Protein AF-A0A967VYI3-F1 (afdb_monomer_lite)

pLDDT: mean 89.47, std 9.61, range [55.97, 98.12]

Secondary structure (DSSP, 8-state):
-HHHHHHHHHT----EEEEGGGEETTEEPPTTS-EEEESS--HHHHHHHHHHHSSEEEEEESSS--THHHHHHHHHHHTT--EEEEETTSS-HHHHHHHHHHHHHHHT-S-EEEEE--

Sequence (118 aa):
LAALDAAIKLGIPHKGWTYKRRKTEAGVLPEQYNVKEIANPSYFERLEKNIIDSEGTVILTYGQLIRGSNATKDLANKHNKPCLLLELNECTLNHAISSIRKWMDNHEIDEIFFTGSK

Radius of gyration: 14.18 Å; chains: 1; bounding box: 32×32×36 Å

Structure (mmCIF, N/CA/C/O backbone):
data_AF-A0A967VYI3-F1
#
_entry.id   AF-A0A967VYI3-F1
#
loop_
_atom_site.group_PDB
_atom_site.id
_atom_site.type_symbol
_atom_site.label_atom_id
_atom_site.label_alt_id
_atom_site.label_comp_id
_atom_site.label_asym_id
_atom_site.label_entity_id
_atom_site.label_seq_id
_atom_site.pdbx_PDB_ins_code
_atom_site.Cartn_x
_atom_site.Cartn_y
_atom_site.Cartn_z
_atom_site.occupancy
_atom_site.B_iso_or_equiv
_atom_site.auth_seq_id
_atom_site.auth_comp_id
_atom_site.auth_asym_id
_atom_site.auth_atom_id
_atom_site.pdbx_PDB_model_num
ATOM 1 N N . LEU A 1 1 ? -0.621 9.494 0.954 1.00 86.12 1 LEU A N 1
ATOM 2 C CA . LEU A 1 1 ? -1.789 10.199 0.374 1.00 86.12 1 LEU A CA 1
ATOM 3 C C . LEU A 1 1 ? -1.779 10.125 -1.143 1.00 86.12 1 LEU A C 1
ATOM 5 O O . LEU A 1 1 ? -2.812 9.770 -1.681 1.00 86.12 1 LEU A O 1
ATOM 9 N N . ALA A 1 2 ? -0.618 10.283 -1.791 1.00 91.38 2 ALA A N 1
ATOM 10 C CA . ALA A 1 2 ? -0.460 10.184 -3.247 1.00 91.38 2 ALA A CA 1
ATOM 11 C C . ALA A 1 2 ? -1.240 9.042 -3.935 1.00 91.38 2 ALA A C 1
ATOM 13 O O . ALA A 1 2 ? -1.853 9.273 -4.969 1.00 91.38 2 ALA A O 1
ATOM 14 N N . ALA A 1 3 ? -1.278 7.832 -3.361 1.00 93.50 3 ALA A N 1
ATOM 15 C CA . ALA A 1 3 ? -2.065 6.726 -3.918 1.00 93.50 3 ALA A CA 1
ATOM 16 C C . ALA A 1 3 ? -3.582 6.996 -3.928 1.00 93.50 3 ALA A C 1
ATOM 18 O O . ALA A 1 3 ? -4.253 6.724 -4.918 1.00 93.50 3 ALA A O 1
ATOM 19 N N . LEU A 1 4 ? -4.116 7.579 -2.852 1.00 93.62 4 LEU A N 1
ATOM 20 C CA . LEU A 1 4 ? -5.520 7.981 -2.779 1.00 93.62 4 LEU A CA 1
ATOM 21 C C . LEU A 1 4 ? -5.816 9.152 -3.728 1.00 93.62 4 LEU A C 1
ATOM 23 O O . LEU A 1 4 ? -6.852 9.156 -4.384 1.00 93.62 4 LEU A O 1
ATOM 27 N N . ASP A 1 5 ? -4.894 10.112 -3.839 1.00 94.38 5 ASP A N 1
ATOM 28 C CA . ASP A 1 5 ? -5.015 11.241 -4.774 1.00 94.38 5 ASP A CA 1
ATOM 29 C C . ASP A 1 5 ? -5.064 10.757 -6.226 1.00 94.38 5 ASP A C 1
ATOM 31 O O . ASP A 1 5 ? -5.909 11.192 -7.010 1.00 94.38 5 ASP A O 1
ATOM 35 N N . ALA A 1 6 ? -4.183 9.816 -6.573 1.00 95.06 6 ALA A N 1
ATOM 36 C CA . ALA A 1 6 ? -4.158 9.183 -7.881 1.00 95.06 6 ALA A CA 1
ATOM 37 C C . ALA A 1 6 ? -5.450 8.402 -8.148 1.00 95.06 6 ALA A C 1
ATOM 39 O O . ALA A 1 6 ? -6.027 8.552 -9.223 1.00 95.06 6 ALA A O 1
ATOM 40 N N . ALA A 1 7 ? -5.937 7.627 -7.173 1.00 95.81 7 ALA A N 1
ATOM 41 C CA . ALA A 1 7 ? -7.173 6.868 -7.323 1.00 95.81 7 ALA A CA 1
ATOM 42 C C . ALA A 1 7 ? -8.380 7.781 -7.584 1.00 95.81 7 ALA A C 1
ATOM 44 O O . ALA A 1 7 ? -9.121 7.549 -8.534 1.00 95.81 7 ALA A O 1
ATOM 45 N N . ILE A 1 8 ? -8.525 8.873 -6.823 1.00 95.44 8 ILE A N 1
ATOM 46 C CA . ILE A 1 8 ? -9.578 9.873 -7.059 1.00 95.44 8 ILE A CA 1
ATOM 47 C C . ILE A 1 8 ? -9.441 10.483 -8.456 1.00 95.44 8 ILE A C 1
ATOM 49 O O . ILE A 1 8 ? -10.413 10.522 -9.207 1.00 95.44 8 ILE A O 1
ATOM 53 N N . LYS A 1 9 ? -8.234 10.928 -8.829 1.00 96.94 9 LYS A N 1
ATOM 54 C CA . LYS A 1 9 ? -7.982 11.564 -10.130 1.00 96.94 9 LYS A CA 1
ATOM 55 C C . LYS A 1 9 ? -8.301 10.643 -11.311 1.00 96.94 9 LYS A C 1
ATOM 57 O O . LYS A 1 9 ? -8.714 11.126 -12.360 1.00 96.94 9 LYS A O 1
ATOM 62 N N . LEU A 1 10 ? -8.082 9.341 -11.148 1.00 96.56 10 LEU A N 1
ATOM 63 C CA . LEU A 1 10 ? -8.297 8.329 -12.181 1.00 96.56 10 LEU A CA 1
ATOM 64 C C . LEU A 1 10 ? -9.685 7.673 -12.113 1.00 96.56 10 LEU A C 1
ATOM 66 O O . LEU A 1 10 ? -9.980 6.818 -12.942 1.00 96.56 10 LEU A O 1
ATOM 70 N N . GLY A 1 11 ? -10.533 8.041 -11.146 1.00 96.19 11 GLY A N 1
ATOM 71 C CA . GLY A 1 11 ? -11.838 7.403 -10.944 1.00 96.19 11 GLY A CA 1
ATOM 72 C C . GLY A 1 11 ? -11.751 5.944 -10.478 1.00 96.19 11 GLY A C 1
ATOM 73 O O . GLY A 1 11 ? -12.701 5.187 -10.656 1.00 96.19 11 GLY A O 1
ATOM 74 N N . ILE A 1 12 ? -10.621 5.540 -9.894 1.00 95.88 12 ILE A N 1
ATOM 75 C CA . ILE A 1 12 ? -10.405 4.187 -9.378 1.00 95.88 12 ILE A CA 1
ATOM 76 C C . ILE A 1 12 ? -11.055 4.084 -7.987 1.00 95.88 12 ILE A C 1
ATOM 78 O O . ILE A 1 12 ? -10.804 4.944 -7.127 1.00 95.88 12 ILE A O 1
ATOM 82 N N . PRO A 1 13 ? -11.874 3.045 -7.726 1.00 95.88 13 PRO A N 1
ATOM 83 C CA . PRO A 1 13 ? -12.383 2.776 -6.389 1.00 95.88 13 PRO A CA 1
ATOM 84 C C . PRO A 1 13 ? -11.237 2.673 -5.383 1.00 95.88 13 PRO A C 1
ATOM 86 O O . PRO A 1 13 ? -10.248 1.985 -5.612 1.00 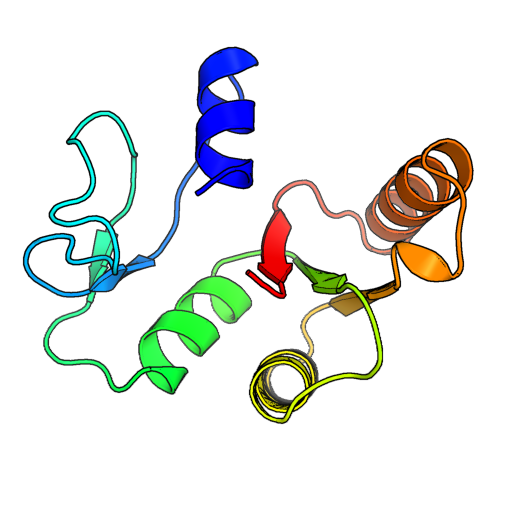95.88 13 PRO A O 1
ATOM 89 N N . HIS A 1 14 ? -11.364 3.359 -4.253 1.00 96.25 14 HIS A N 1
ATOM 90 C CA . HIS A 1 14 ? -10.348 3.342 -3.209 1.00 96.25 14 HIS A CA 1
ATOM 91 C C . HIS A 1 14 ? -10.993 3.112 -1.851 1.00 96.25 14 HIS A C 1
ATOM 93 O O . HIS A 1 14 ? -12.121 3.540 -1.603 1.00 96.25 14 HIS A O 1
ATOM 99 N N . LYS A 1 15 ? -10.253 2.442 -0.969 1.00 94.44 15 LYS A N 1
ATOM 100 C CA . LYS A 1 15 ? -10.601 2.258 0.437 1.00 94.44 15 LYS A CA 1
ATOM 101 C C . LYS A 1 15 ? -9.342 2.207 1.297 1.00 94.44 15 LYS A C 1
ATOM 103 O O . LYS A 1 15 ? -8.226 2.266 0.786 1.00 94.44 15 LYS A O 1
ATOM 108 N N . GLY A 1 16 ? -9.517 2.123 2.609 1.00 93.38 16 GLY A N 1
ATOM 109 C CA . GLY A 1 16 ? -8.413 1.894 3.536 1.00 93.38 16 GLY A CA 1
ATOM 110 C C . GLY A 1 16 ? -8.770 2.239 4.971 1.00 93.38 16 GLY A C 1
ATOM 111 O O . GLY A 1 16 ? -9.909 2.595 5.275 1.00 93.38 16 GLY A O 1
ATOM 112 N N . TRP A 1 17 ? -7.772 2.167 5.846 1.00 92.81 17 TRP A N 1
ATOM 113 C CA . TRP A 1 17 ? -7.903 2.450 7.272 1.00 92.81 17 TRP A CA 1
ATOM 114 C C . TRP A 1 17 ? -7.070 3.658 7.694 1.00 92.81 17 TRP A C 1
ATOM 116 O O . TRP A 1 17 ? -5.877 3.763 7.381 1.00 92.81 17 TRP A O 1
ATOM 126 N N . THR A 1 18 ? -7.692 4.551 8.461 1.00 90.75 18 THR A N 1
ATOM 127 C CA . THR A 1 18 ? -7.082 5.757 9.031 1.00 90.75 18 THR A CA 1
ATOM 128 C C . THR A 1 18 ? -7.249 5.806 10.551 1.00 90.75 18 THR A C 1
ATOM 130 O O . THR A 1 18 ? -8.025 5.049 11.133 1.00 90.75 18 THR A O 1
ATOM 133 N N . TYR A 1 19 ? -6.503 6.689 11.212 1.00 87.81 19 TYR A N 1
ATOM 134 C CA . TYR A 1 19 ? -6.652 6.920 12.649 1.00 87.81 19 TYR A CA 1
ATOM 135 C C . TYR A 1 19 ? -7.987 7.592 12.968 1.00 87.81 19 TYR A C 1
ATOM 137 O O . TYR A 1 19 ? -8.570 8.275 12.126 1.00 87.81 19 TYR A O 1
ATOM 145 N N . LYS A 1 20 ? -8.422 7.467 14.225 1.00 87.25 20 LYS A N 1
ATOM 146 C CA . LYS A 1 20 ? -9.578 8.194 14.761 1.00 87.25 20 LYS A CA 1
ATOM 147 C C . LYS A 1 20 ? -9.518 9.691 14.417 1.00 87.25 20 LYS A C 1
ATOM 149 O O . LYS A 1 20 ? -8.448 10.301 14.503 1.00 87.25 20 LYS A O 1
ATOM 154 N N . ARG A 1 21 ? -10.668 10.287 14.078 1.00 86.12 21 ARG A N 1
ATOM 155 C CA . ARG A 1 21 ? -10.796 11.676 13.583 1.00 86.12 21 ARG A CA 1
ATOM 156 C C . ARG A 1 21 ? -10.028 11.937 12.284 1.00 86.12 21 ARG A C 1
ATOM 158 O O . ARG A 1 21 ? -9.607 13.064 12.029 1.00 86.12 21 ARG A O 1
ATOM 165 N N . ARG A 1 22 ? -9.772 10.881 11.509 1.00 89.44 22 ARG A N 1
ATOM 166 C CA . ARG A 1 22 ? -9.062 10.909 10.224 1.00 89.44 22 ARG A CA 1
ATOM 167 C C . ARG A 1 22 ? -7.707 11.641 10.282 1.00 89.44 22 ARG A C 1
ATOM 169 O O . ARG A 1 22 ? -7.319 12.326 9.338 1.00 89.44 22 ARG A O 1
ATOM 176 N N . LYS A 1 23 ? -6.984 11.535 11.405 1.00 83.81 23 LYS A N 1
ATOM 177 C CA . LYS A 1 23 ? -5.747 12.298 11.651 1.00 83.81 23 LYS A CA 1
ATOM 178 C C . LYS A 1 23 ? -4.592 11.829 10.757 1.00 83.81 23 LYS A C 1
ATOM 180 O O . LYS A 1 23 ? -4.311 10.638 10.660 1.00 83.81 23 LYS A O 1
ATOM 185 N N . THR A 1 24 ? -3.865 12.784 10.187 1.00 81.62 24 THR A N 1
ATOM 186 C CA . THR A 1 24 ? -2.615 12.596 9.436 1.00 81.62 24 THR A CA 1
ATOM 187 C C . THR A 1 24 ? -1.566 13.614 9.896 1.00 81.62 24 THR A C 1
ATOM 189 O O . THR A 1 24 ? -1.867 14.517 10.677 1.00 81.62 24 THR A O 1
ATOM 192 N N . GLU A 1 25 ? -0.331 13.495 9.406 1.00 77.44 25 GLU A N 1
ATOM 193 C CA . GLU A 1 25 ? 0.722 14.492 9.665 1.00 77.44 25 GLU A CA 1
ATOM 194 C C . GLU A 1 25 ? 0.437 15.852 9.021 1.00 77.44 25 GLU A C 1
ATOM 196 O O . GLU A 1 25 ? 0.889 16.870 9.530 1.00 77.44 25 GLU A O 1
ATOM 201 N N . ALA A 1 26 ? -0.366 15.876 7.956 1.00 79.94 26 ALA A N 1
ATOM 2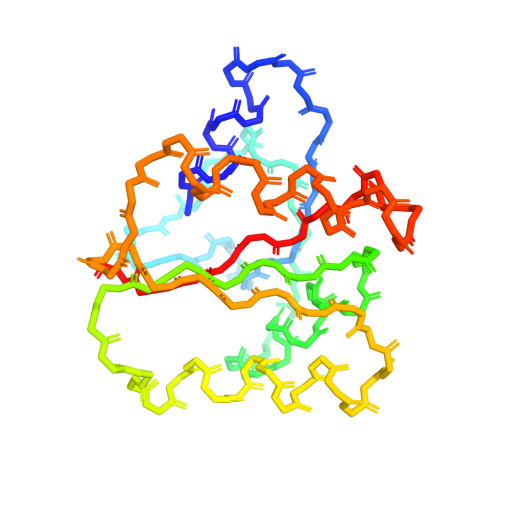02 C CA . ALA A 1 26 ? -0.795 17.096 7.279 1.00 79.94 26 ALA A CA 1
ATOM 203 C C . ALA A 1 26 ? -2.108 17.675 7.847 1.00 79.94 26 ALA A C 1
ATOM 205 O O . ALA A 1 26 ? -2.651 18.624 7.290 1.00 79.94 26 ALA A O 1
ATOM 206 N N . GLY A 1 27 ? -2.645 17.107 8.934 1.00 85.62 27 GLY A N 1
ATOM 207 C CA . GLY A 1 27 ? -3.933 17.500 9.514 1.00 85.62 27 GLY A CA 1
ATOM 208 C C . GLY A 1 27 ? -5.028 16.451 9.312 1.00 85.62 27 GLY A C 1
ATOM 209 O O . GLY A 1 27 ? -4.753 15.250 9.280 1.00 85.62 27 GLY A O 1
ATOM 210 N N . VAL A 1 28 ? -6.285 16.887 9.234 1.00 90.81 28 VAL A N 1
ATOM 211 C CA . VAL A 1 28 ? -7.445 15.994 9.064 1.00 90.81 28 VAL A CA 1
ATOM 212 C C . VAL A 1 28 ? -7.575 15.599 7.597 1.00 90.81 28 VAL A C 1
ATOM 214 O O . VAL A 1 28 ? -7.572 16.459 6.722 1.00 90.81 28 VAL A O 1
ATOM 217 N N . LEU A 1 29 ? -7.697 14.301 7.328 1.00 90.06 29 LEU A N 1
ATOM 218 C CA . LEU A 1 29 ? -7.905 13.784 5.983 1.00 90.06 29 LEU A CA 1
ATOM 219 C C . LEU A 1 29 ? -9.310 14.182 5.476 1.00 90.06 29 LEU A C 1
ATOM 221 O O . LEU A 1 29 ? -10.292 13.800 6.115 1.00 90.06 29 LEU A O 1
ATOM 225 N N . PRO A 1 30 ? -9.429 14.886 4.335 1.00 92.06 30 PRO A N 1
ATOM 226 C CA . PRO A 1 30 ? -10.707 15.292 3.744 1.00 92.06 30 PRO A CA 1
ATOM 227 C C . PRO A 1 30 ? -11.735 14.161 3.581 1.00 92.06 30 PRO A C 1
ATOM 229 O O . PRO A 1 30 ? -11.365 13.011 3.358 1.00 92.06 30 PRO A O 1
ATOM 232 N N . GLU A 1 31 ? -13.029 14.480 3.626 1.00 91.31 31 GLU A N 1
ATOM 233 C CA . GLU A 1 31 ? -14.121 13.489 3.517 1.00 91.31 31 GLU A CA 1
ATOM 234 C C . GLU A 1 31 ? -14.178 12.768 2.161 1.00 91.31 31 GLU A C 1
ATOM 236 O O . GLU A 1 31 ? -14.674 11.651 2.083 1.00 91.31 31 GLU A O 1
ATOM 241 N N . GLN A 1 32 ? -13.595 13.348 1.105 1.00 91.88 32 GLN A N 1
ATOM 242 C CA . GLN A 1 32 ? -13.552 12.735 -0.231 1.00 91.88 32 GLN A CA 1
ATOM 243 C C . GLN A 1 32 ? -12.816 11.384 -0.282 1.00 91.88 32 GLN A C 1
ATOM 245 O O . GLN A 1 32 ? -12.963 10.642 -1.248 1.00 91.88 32 GLN A O 1
ATOM 250 N N . TYR A 1 33 ? -11.991 11.079 0.725 1.00 93.12 33 TYR A N 1
ATOM 251 C CA . TYR A 1 33 ? -11.280 9.809 0.806 1.00 93.12 33 TYR A CA 1
ATOM 252 C C . TYR A 1 33 ? -12.143 8.750 1.503 1.00 93.12 33 TYR A C 1
ATOM 254 O O . TYR A 1 33 ? -12.441 8.869 2.695 1.00 93.12 33 TYR A O 1
ATOM 262 N N . ASN A 1 34 ? -12.467 7.669 0.797 1.00 93.06 34 ASN A N 1
ATOM 263 C CA . ASN A 1 34 ? -13.309 6.566 1.275 1.00 93.06 34 ASN A CA 1
ATOM 264 C C . ASN A 1 34 ? -12.586 5.636 2.272 1.00 93.06 34 ASN A C 1
ATOM 266 O O . ASN A 1 34 ? -12.426 4.442 2.039 1.00 93.06 34 ASN A O 1
ATOM 270 N N . VAL A 1 35 ? -12.119 6.164 3.402 1.00 93.00 35 VAL A N 1
ATOM 271 C CA . VAL A 1 35 ? -11.395 5.396 4.429 1.00 93.00 35 VAL A CA 1
ATOM 272 C C . VAL A 1 35 ? -12.213 5.220 5.706 1.00 93.00 35 VAL A C 1
ATOM 274 O O . VAL A 1 35 ? -13.001 6.086 6.081 1.00 93.00 35 VAL A O 1
ATOM 277 N N . LYS A 1 36 ? -11.994 4.101 6.400 1.00 92.62 36 LYS A N 1
ATOM 278 C CA . LYS A 1 36 ? -12.613 3.773 7.687 1.00 92.62 36 LYS A CA 1
ATOM 279 C C . LYS A 1 36 ? -11.690 4.145 8.841 1.00 92.62 36 LYS A C 1
ATOM 281 O O . LYS A 1 36 ? -10.471 3.995 8.752 1.00 92.62 36 LYS A O 1
ATOM 286 N N . GLU A 1 37 ? -12.266 4.612 9.942 1.00 91.56 37 GLU A N 1
ATOM 287 C CA . GLU A 1 37 ? -11.508 4.872 11.164 1.00 91.56 37 GLU A CA 1
ATOM 288 C C . GLU A 1 37 ? -11.294 3.585 11.957 1.00 91.56 37 GLU A C 1
ATOM 290 O O . GLU A 1 37 ? -12.214 2.792 12.152 1.00 91.56 37 GLU A O 1
ATOM 295 N N . ILE A 1 38 ? -10.086 3.420 12.482 1.00 87.56 38 ILE A N 1
ATOM 296 C CA . ILE A 1 38 ? -9.802 2.477 13.559 1.00 87.56 38 ILE A CA 1
ATOM 297 C C . ILE A 1 38 ? -9.636 3.259 14.872 1.00 87.56 38 ILE A C 1
ATOM 299 O O . ILE A 1 38 ? -8.951 4.287 14.935 1.00 87.56 38 ILE A O 1
ATOM 303 N N . ALA A 1 39 ? -10.326 2.808 15.922 1.00 79.81 39 ALA A N 1
ATOM 304 C CA . ALA A 1 39 ? -10.344 3.473 17.221 1.00 79.81 39 ALA A CA 1
ATOM 305 C C . ALA A 1 39 ? -9.073 3.142 18.021 1.00 79.81 39 ALA A C 1
ATOM 307 O O . ALA A 1 39 ? -8.818 1.982 18.314 1.00 79.81 39 ALA A O 1
ATOM 308 N N . ASN A 1 40 ? -8.304 4.170 18.398 1.00 67.12 40 ASN A N 1
ATOM 309 C CA . ASN A 1 40 ? -7.103 4.068 19.244 1.00 67.12 40 ASN A CA 1
ATOM 310 C C . ASN A 1 40 ? -6.014 3.051 18.809 1.00 67.12 40 ASN A C 1
ATOM 312 O O . ASN A 1 40 ? -5.433 2.416 19.686 1.00 67.12 40 ASN A O 1
ATOM 316 N N . PRO A 1 41 ? -5.681 2.888 17.517 1.00 66.31 41 PRO A N 1
ATOM 317 C CA . PRO A 1 41 ? -4.629 1.960 17.132 1.00 66.31 41 PRO A CA 1
ATOM 318 C C . PRO A 1 41 ? -3.240 2.550 17.409 1.00 66.31 41 PRO A C 1
ATOM 320 O O . PRO A 1 41 ? -2.974 3.740 17.202 1.00 66.31 41 PRO A O 1
ATOM 323 N N . SER A 1 42 ? -2.313 1.683 17.780 1.00 77.31 42 SER A N 1
ATOM 324 C CA . SER A 1 42 ? -0.896 1.863 17.499 1.00 77.31 42 SER A CA 1
ATOM 325 C C . SER A 1 42 ? -0.662 2.071 15.994 1.00 77.31 42 SER A C 1
ATOM 327 O O . SER A 1 42 ? -1.480 1.712 15.142 1.00 77.31 42 SER A O 1
ATOM 329 N N . TYR A 1 43 ? 0.497 2.628 15.637 1.00 71.81 43 TYR A N 1
ATOM 330 C CA . TYR A 1 43 ? 0.887 2.760 14.230 1.00 71.81 43 TYR A CA 1
ATOM 331 C C . TYR A 1 43 ? 0.808 1.424 13.471 1.00 71.81 43 TYR A C 1
ATOM 333 O O . TYR A 1 43 ? 0.334 1.377 12.331 1.00 71.81 43 TYR A O 1
ATOM 341 N N . PHE A 1 44 ? 1.227 0.339 14.129 1.00 81.25 44 PHE A N 1
ATOM 342 C CA . PHE A 1 44 ? 1.257 -0.997 13.548 1.00 81.25 44 PHE A CA 1
ATOM 343 C C . PHE A 1 44 ? -0.135 -1.558 13.279 1.00 81.25 44 PHE A C 1
ATOM 345 O O . PHE A 1 44 ? -0.320 -2.150 12.229 1.00 81.25 44 PHE A O 1
ATOM 352 N N . GLU A 1 45 ? -1.129 -1.316 14.133 1.00 86.25 45 GLU A N 1
ATOM 353 C CA . GLU A 1 45 ? -2.486 -1.840 13.914 1.00 86.25 45 GLU A CA 1
ATO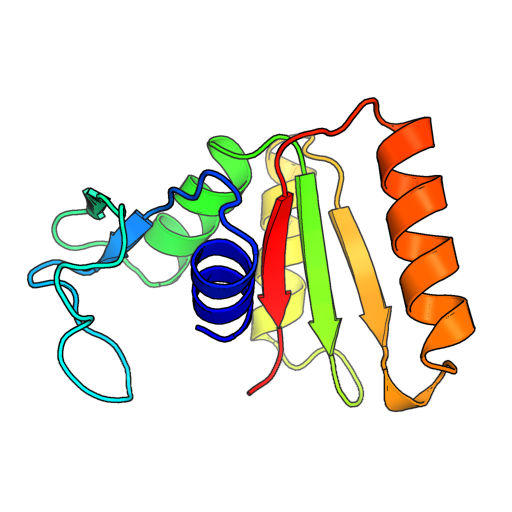M 354 C C . GLU A 1 45 ? -3.161 -1.219 12.685 1.00 86.25 45 GLU A C 1
ATOM 356 O O . GLU A 1 45 ? -3.788 -1.925 11.897 1.00 86.25 45 GLU A O 1
ATOM 361 N N . ARG A 1 46 ? -2.998 0.095 12.459 1.00 89.31 46 ARG A N 1
ATOM 362 C CA . ARG A 1 46 ? -3.504 0.738 11.232 1.00 89.31 46 ARG A CA 1
ATOM 363 C C . ARG A 1 46 ? -2.814 0.160 9.995 1.00 89.31 46 ARG A C 1
ATOM 365 O O . ARG A 1 46 ? -3.459 -0.068 8.973 1.00 89.31 46 ARG A O 1
ATOM 372 N N . LEU A 1 47 ? -1.496 -0.021 10.065 1.00 89.25 47 LEU A N 1
ATOM 373 C CA . LEU A 1 47 ? -0.706 -0.569 8.966 1.00 89.25 47 LEU A CA 1
ATOM 374 C C . LEU A 1 47 ? -1.102 -2.024 8.670 1.00 89.25 47 LEU A C 1
ATOM 376 O O . LEU A 1 47 ? -1.425 -2.342 7.532 1.00 89.25 47 LEU A O 1
ATOM 380 N N . GLU A 1 48 ? -1.160 -2.867 9.699 1.00 92.19 48 GLU A N 1
ATOM 381 C CA . GLU A 1 48 ? -1.547 -4.278 9.629 1.00 92.19 48 GLU A CA 1
ATOM 382 C C . GLU A 1 48 ? -2.961 -4.438 9.058 1.00 92.19 48 GLU A C 1
ATOM 384 O O . GLU A 1 48 ? -3.166 -5.267 8.180 1.00 92.19 48 GLU A O 1
ATOM 389 N N . LYS A 1 49 ? -3.921 -3.588 9.448 1.00 93.44 49 LYS A N 1
ATOM 390 C CA . LYS A 1 49 ? -5.270 -3.600 8.859 1.00 93.44 49 LYS A CA 1
ATOM 391 C C . LYS A 1 49 ? -5.290 -3.289 7.368 1.00 93.44 49 LYS A C 1
ATOM 393 O O . LYS A 1 49 ? -6.001 -3.961 6.634 1.00 93.44 49 LYS A O 1
ATOM 398 N N . ASN A 1 50 ? -4.517 -2.304 6.910 1.00 94.00 50 ASN A N 1
ATOM 399 C CA . ASN A 1 50 ? -4.426 -2.017 5.475 1.00 94.00 50 ASN A CA 1
ATOM 400 C C . ASN A 1 50 ? -3.774 -3.176 4.698 1.00 94.00 50 ASN A C 1
ATOM 402 O O . ASN A 1 50 ? -4.184 -3.462 3.578 1.00 94.00 50 ASN A O 1
ATOM 406 N N . ILE A 1 51 ? -2.798 -3.865 5.297 1.00 94.81 51 ILE A N 1
ATOM 407 C CA . ILE A 1 51 ? -2.154 -5.046 4.700 1.00 94.81 51 ILE A CA 1
ATOM 408 C C . ILE A 1 51 ? -3.131 -6.230 4.624 1.00 94.81 51 ILE A C 1
ATOM 410 O O . ILE A 1 51 ? -3.208 -6.902 3.603 1.00 94.81 51 ILE A O 1
ATOM 414 N N . ILE A 1 52 ? -3.890 -6.494 5.690 1.00 94.94 52 ILE A N 1
ATOM 415 C CA . ILE A 1 52 ? -4.834 -7.620 5.743 1.00 94.94 52 ILE A CA 1
ATOM 416 C C . ILE A 1 52 ? -6.007 -7.417 4.776 1.00 94.94 52 ILE A C 1
ATOM 418 O O . ILE A 1 52 ? -6.404 -8.366 4.096 1.00 94.94 52 ILE A O 1
ATOM 422 N N . ASP A 1 53 ? -6.550 -6.199 4.716 1.00 95.00 53 ASP A N 1
ATOM 423 C CA . ASP A 1 53 ? -7.758 -5.894 3.940 1.00 95.00 53 ASP A CA 1
ATOM 424 C C . ASP A 1 53 ? -7.497 -5.675 2.440 1.00 95.00 53 ASP A C 1
ATOM 426 O O . ASP A 1 53 ? -8.464 -5.593 1.684 1.00 95.00 53 ASP A O 1
ATOM 430 N N . SER A 1 54 ? -6.228 -5.593 2.021 1.00 95.25 54 SER A N 1
ATOM 431 C CA . SER A 1 54 ? -5.817 -5.529 0.611 1.00 95.25 54 SER A CA 1
ATOM 432 C C . SER A 1 54 ? -5.361 -6.893 0.090 1.00 95.25 54 SER A C 1
ATOM 434 O O . SER A 1 54 ? -5.068 -7.811 0.862 1.00 95.25 54 SER A O 1
ATOM 436 N N . GLU A 1 55 ? -5.297 -7.051 -1.229 1.00 96.88 55 GLU A N 1
ATOM 437 C CA . GLU A 1 55 ? -4.813 -8.284 -1.865 1.00 96.88 55 GLU A CA 1
ATOM 438 C C . GLU A 1 55 ? -3.287 -8.326 -1.926 1.00 96.88 55 GLU A C 1
ATOM 440 O O . GLU A 1 55 ? -2.694 -9.392 -1.776 1.00 96.88 55 GLU A O 1
ATOM 445 N N . GLY A 1 56 ? -2.636 -7.165 -2.019 1.00 96.56 56 GLY A N 1
ATOM 446 C CA . GLY A 1 56 ? -1.195 -7.068 -1.849 1.00 96.56 56 GLY A CA 1
ATOM 447 C C . GLY A 1 56 ? -0.709 -5.678 -1.469 1.00 96.56 56 GLY A C 1
ATOM 448 O O . GLY A 1 56 ? -1.422 -4.678 -1.542 1.00 96.56 56 GLY A O 1
ATOM 449 N N . THR A 1 57 ? 0.551 -5.622 -1.043 1.00 96.56 57 THR A N 1
ATOM 450 C CA . THR A 1 57 ? 1.194 -4.390 -0.582 1.00 96.56 57 THR A CA 1
ATOM 451 C C . THR A 1 57 ? 2.368 -4.010 -1.476 1.00 96.56 57 THR A C 1
ATOM 453 O O . THR A 1 57 ? 3.283 -4.804 -1.682 1.00 96.56 57 THR A O 1
ATOM 456 N N . VAL A 1 58 ? 2.383 -2.767 -1.957 1.00 95.94 58 VAL A N 1
ATOM 457 C CA . VAL A 1 58 ? 3.537 -2.176 -2.644 1.00 95.94 58 VAL A CA 1
ATOM 458 C C . VAL A 1 58 ? 4.193 -1.151 -1.723 1.00 95.94 58 VAL A C 1
ATOM 460 O O . VAL A 1 58 ? 3.553 -0.205 -1.258 1.00 95.94 58 VAL A O 1
ATOM 463 N N . ILE A 1 59 ? 5.485 -1.340 -1.473 1.00 93.44 59 ILE A N 1
ATOM 464 C CA . ILE A 1 59 ? 6.329 -0.454 -0.676 1.00 93.44 59 ILE A CA 1
ATOM 465 C C . ILE A 1 59 ? 7.250 0.306 -1.630 1.00 93.44 59 ILE A C 1
ATOM 467 O O . ILE A 1 59 ? 8.069 -0.307 -2.312 1.00 93.44 59 ILE A O 1
ATOM 471 N N . LEU A 1 60 ? 7.120 1.631 -1.669 1.00 92.06 60 LEU A N 1
ATOM 472 C CA . LEU A 1 60 ? 7.956 2.518 -2.481 1.00 92.06 60 LEU A CA 1
ATOM 473 C C . LEU A 1 60 ? 8.940 3.275 -1.584 1.00 92.06 60 LEU A C 1
ATOM 475 O O . LEU A 1 60 ? 8.525 3.963 -0.650 1.00 92.06 60 LEU A O 1
ATOM 479 N N . THR A 1 61 ? 10.238 3.169 -1.848 1.00 89.69 61 THR A N 1
ATOM 480 C CA . THR A 1 61 ? 11.274 3.828 -1.036 1.00 89.69 61 THR A CA 1
ATOM 481 C C . THR A 1 61 ? 12.235 4.663 -1.877 1.00 89.69 61 THR A C 1
ATOM 483 O O . THR A 1 61 ? 12.334 4.483 -3.088 1.00 89.69 61 THR A O 1
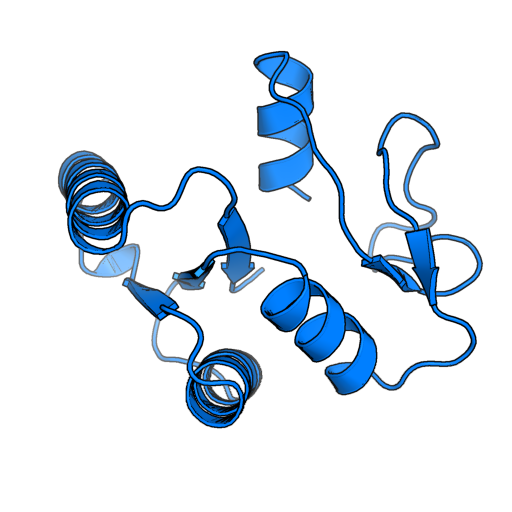ATOM 486 N N . TYR A 1 62 ? 12.894 5.612 -1.20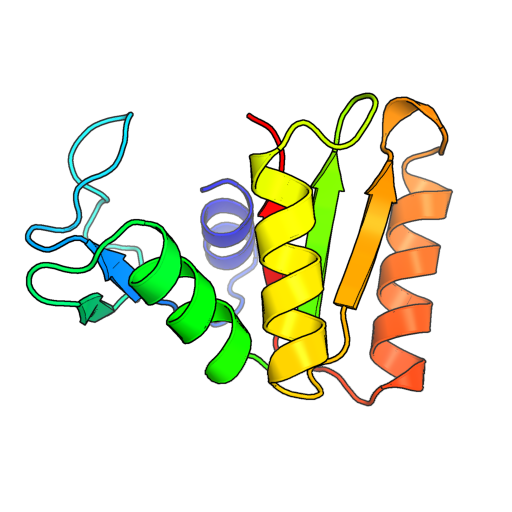5 1.00 87.12 62 TYR A N 1
ATOM 487 C CA . TYR A 1 62 ? 14.071 6.332 -1.685 1.00 87.12 62 TYR A CA 1
ATOM 488 C C . TYR A 1 62 ? 15.203 6.090 -0.668 1.00 87.12 62 TYR A C 1
ATOM 490 O O . TYR A 1 62 ? 15.151 6.601 0.451 1.00 87.12 62 TYR A O 1
ATOM 498 N N . GLY A 1 63 ? 16.210 5.304 -1.037 1.00 78.50 63 GLY A N 1
ATOM 499 C CA . GLY A 1 63 ? 17.291 4.817 -0.178 1.00 78.50 63 GLY A CA 1
ATOM 500 C C . GLY A 1 63 ? 16.941 3.570 0.652 1.0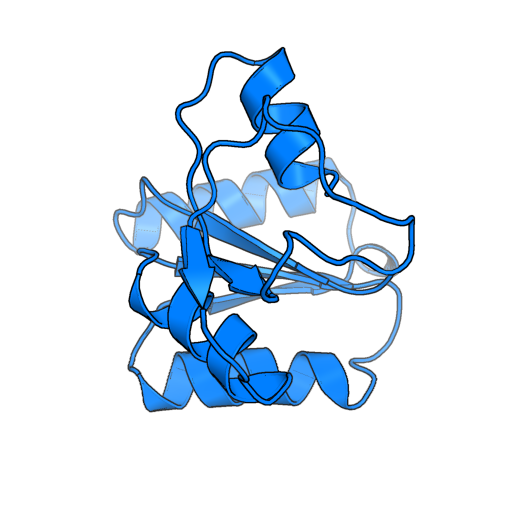0 78.50 63 GLY A C 1
ATOM 501 O O . GLY A 1 63 ? 15.835 3.041 0.611 1.00 78.50 63 GLY A O 1
ATOM 502 N N . GLN A 1 64 ? 17.908 3.082 1.441 1.00 65.06 64 GLN A N 1
ATOM 503 C CA . GLN A 1 64 ? 17.720 1.883 2.272 1.00 65.06 64 GLN A CA 1
ATOM 504 C C . GLN A 1 64 ? 16.460 1.955 3.146 1.00 65.06 64 GLN A C 1
ATOM 506 O O . GLN A 1 64 ? 16.116 3.005 3.688 1.00 65.06 64 GLN A O 1
ATOM 511 N N . LEU A 1 65 ? 15.829 0.791 3.345 1.00 61.53 65 LEU A N 1
ATOM 512 C CA . LEU A 1 65 ? 14.709 0.585 4.264 1.00 61.53 65 LEU A CA 1
ATOM 513 C C . LEU A 1 65 ? 15.049 1.127 5.661 1.00 61.53 65 LEU A C 1
ATOM 515 O O . LEU A 1 65 ? 15.675 0.453 6.480 1.00 61.53 65 LEU A O 1
ATOM 519 N N . ILE A 1 66 ? 14.600 2.340 5.968 1.00 58.09 66 ILE A N 1
ATOM 520 C CA . ILE A 1 66 ? 14.610 2.845 7.340 1.00 58.09 66 ILE A CA 1
ATOM 521 C C . ILE A 1 66 ? 13.553 2.040 8.114 1.00 58.09 66 ILE A C 1
ATOM 523 O O . ILE A 1 66 ? 12.517 1.687 7.552 1.00 58.09 66 ILE A O 1
ATOM 527 N N . ARG A 1 67 ? 13.818 1.731 9.394 1.00 55.97 67 ARG A N 1
ATOM 528 C CA . ARG A 1 67 ? 13.070 0.822 10.303 1.00 55.97 67 ARG A CA 1
ATOM 529 C C . ARG A 1 67 ? 11.554 0.633 10.063 1.00 55.97 67 ARG A C 1
ATOM 531 O O . ARG A 1 67 ? 11.063 -0.466 10.298 1.00 55.97 67 ARG A O 1
ATOM 538 N N . GLY A 1 68 ? 10.809 1.652 9.623 1.00 57.06 68 GLY A N 1
ATOM 539 C CA . GLY A 1 68 ? 9.372 1.563 9.320 1.00 57.06 68 GLY A CA 1
ATOM 540 C C . GLY A 1 68 ? 8.998 0.674 8.121 1.00 57.06 68 GLY A C 1
ATOM 541 O O . GLY A 1 68 ? 7.949 0.030 8.149 1.00 57.06 68 GLY A O 1
ATOM 542 N N . SER A 1 69 ? 9.849 0.569 7.097 1.00 63.81 69 SER A N 1
ATOM 543 C CA . SER A 1 69 ? 9.552 -0.236 5.900 1.00 63.81 69 SER A CA 1
ATOM 544 C C . SER A 1 69 ? 9.777 -1.741 6.121 1.00 63.81 69 SER A C 1
ATOM 546 O O . SER A 1 69 ? 9.053 -2.553 5.546 1.00 63.81 69 SER A O 1
ATOM 548 N N . ASN A 1 70 ? 10.684 -2.123 7.033 1.00 75.94 70 ASN A N 1
ATOM 549 C CA . ASN A 1 70 ? 10.842 -3.521 7.463 1.00 75.94 70 ASN A CA 1
ATOM 550 C C . ASN A 1 70 ? 9.573 -4.041 8.136 1.00 75.94 70 ASN A C 1
ATOM 552 O O . ASN A 1 70 ? 9.089 -5.103 7.775 1.00 75.94 70 ASN A O 1
ATOM 556 N N . ALA A 1 71 ? 8.962 -3.245 9.017 1.00 82.31 71 ALA A N 1
ATOM 557 C CA . ALA A 1 71 ? 7.742 -3.662 9.696 1.00 82.31 71 ALA A CA 1
ATOM 558 C C . ALA A 1 71 ? 6.576 -3.927 8.733 1.00 82.31 71 ALA A C 1
ATOM 560 O O . ALA A 1 71 ? 5.785 -4.831 8.971 1.00 82.31 71 ALA A O 1
ATOM 561 N N . THR A 1 72 ? 6.472 -3.173 7.633 1.00 88.12 72 THR A N 1
ATOM 562 C CA . THR A 1 72 ? 5.450 -3.442 6.606 1.00 88.12 72 THR A CA 1
ATOM 563 C C . THR A 1 72 ? 5.693 -4.800 5.952 1.00 88.12 72 THR A C 1
ATOM 565 O O . THR A 1 72 ? 4.772 -5.607 5.855 1.00 88.12 72 THR A O 1
ATOM 568 N N . LYS A 1 73 ? 6.936 -5.068 5.537 1.00 88.81 73 LYS A N 1
ATOM 569 C CA . LYS A 1 73 ? 7.314 -6.341 4.916 1.00 88.81 73 LYS A CA 1
ATOM 570 C C . LYS A 1 73 ? 7.122 -7.515 5.881 1.00 88.81 73 LYS A C 1
ATOM 572 O O . LYS A 1 73 ? 6.575 -8.541 5.490 1.00 88.81 73 LYS A O 1
ATOM 577 N N . ASP A 1 74 ? 7.511 -7.347 7.141 1.00 90.44 74 ASP A N 1
ATOM 578 C CA . ASP A 1 74 ? 7.364 -8.358 8.188 1.00 90.44 74 ASP A CA 1
ATOM 579 C C . ASP A 1 74 ? 5.887 -8.657 8.476 1.00 90.44 74 ASP A C 1
ATOM 581 O O . ASP A 1 74 ? 5.508 -9.820 8.596 1.00 90.44 74 ASP A O 1
ATOM 585 N N . LEU A 1 75 ? 5.032 -7.628 8.526 1.00 92.62 75 LEU A N 1
ATOM 586 C CA . LEU A 1 75 ? 3.585 -7.795 8.677 1.00 92.62 75 LEU A CA 1
ATOM 587 C C . LEU A 1 75 ? 2.954 -8.482 7.459 1.00 92.62 75 LEU A C 1
ATOM 589 O O . LEU A 1 75 ? 2.130 -9.375 7.638 1.00 92.62 75 LEU A O 1
ATOM 593 N N . ALA A 1 76 ? 3.345 -8.113 6.237 1.00 94.19 76 ALA A N 1
ATOM 594 C CA . ALA A 1 76 ? 2.850 -8.775 5.032 1.00 94.19 76 ALA A CA 1
ATOM 595 C C . ALA A 1 76 ? 3.226 -10.264 5.019 1.00 94.19 76 ALA A C 1
ATOM 597 O O . ALA A 1 76 ? 2.355 -11.114 4.844 1.00 94.19 76 ALA A O 1
ATOM 598 N N . ASN A 1 77 ? 4.485 -10.587 5.331 1.00 93.44 77 ASN A N 1
ATOM 599 C CA . ASN A 1 77 ? 4.950 -11.968 5.460 1.00 93.44 77 ASN A CA 1
ATOM 600 C C . ASN A 1 77 ? 4.197 -12.730 6.560 1.00 93.44 77 ASN A C 1
ATOM 602 O O . ASN A 1 77 ? 3.747 -13.849 6.331 1.00 93.44 77 ASN A O 1
ATOM 606 N N . LYS A 1 78 ? 4.012 -12.116 7.737 1.00 95.06 78 LYS A N 1
ATOM 607 C CA . LYS A 1 78 ? 3.266 -12.700 8.867 1.00 95.06 78 LYS A CA 1
ATOM 608 C C . LYS A 1 78 ? 1.845 -13.116 8.472 1.00 95.06 78 LYS A C 1
ATOM 610 O O . LYS A 1 78 ? 1.353 -14.122 8.972 1.00 95.06 78 LYS A O 1
ATOM 615 N N . HIS A 1 79 ? 1.197 -12.356 7.590 1.00 95.50 79 HIS A N 1
ATOM 616 C CA . HIS A 1 79 ? -0.172 -12.613 7.124 1.00 95.50 79 HIS A CA 1
ATOM 617 C C . HIS A 1 79 ? -0.246 -13.330 5.773 1.00 95.50 79 HIS A C 1
ATOM 619 O O . HIS A 1 79 ? -1.334 -13.445 5.215 1.00 95.50 79 HIS A O 1
ATOM 625 N N . ASN A 1 80 ? 0.882 -13.822 5.248 1.00 95.12 80 ASN A N 1
ATOM 626 C CA . ASN A 1 80 ? 0.982 -14.449 3.924 1.00 95.12 80 ASN A CA 1
ATOM 627 C C . ASN A 1 80 ? 0.400 -13.575 2.798 1.00 95.12 80 ASN A C 1
ATOM 629 O O . ASN A 1 80 ? -0.222 -14.074 1.862 1.00 95.12 80 ASN A O 1
ATOM 633 N N . LYS A 1 81 ? 0.584 -12.256 2.903 1.00 96.50 81 LYS A N 1
ATOM 634 C CA . LYS A 1 81 ? 0.156 -11.293 1.889 1.00 96.50 81 LYS A CA 1
ATOM 635 C C . LYS A 1 81 ? 1.294 -11.025 0.903 1.00 96.50 81 LYS A C 1
ATOM 637 O O . LYS A 1 81 ? 2.411 -10.738 1.346 1.00 96.50 81 LYS A O 1
ATOM 642 N N . PRO A 1 82 ? 1.030 -11.059 -0.415 1.00 96.94 82 PRO A N 1
ATOM 643 C CA . PRO A 1 82 ? 1.979 -10.608 -1.421 1.00 96.94 82 PRO A CA 1
ATOM 644 C C . PRO A 1 82 ? 2.514 -9.211 -1.098 1.00 96.94 82 PRO A C 1
ATOM 646 O O . PRO A 1 82 ? 1.754 -8.281 -0.813 1.00 96.94 82 PRO A O 1
ATOM 649 N N . CYS A 1 83 ? 3.834 -9.050 -1.177 1.00 96.19 83 CYS A N 1
ATOM 650 C CA . CYS A 1 83 ? 4.493 -7.776 -0.921 1.00 96.19 83 CYS A CA 1
ATOM 651 C C . CYS A 1 83 ? 5.577 -7.511 -1.964 1.00 96.19 83 CYS A C 1
ATOM 653 O O . CYS A 1 83 ? 6.490 -8.319 -2.136 1.00 96.19 83 CYS A O 1
ATOM 655 N N . LEU A 1 84 ? 5.515 -6.348 -2.608 1.00 95.50 84 LEU A N 1
ATOM 656 C CA . LEU A 1 84 ? 6.538 -5.859 -3.525 1.00 95.50 84 LEU A CA 1
ATOM 657 C C . LEU A 1 84 ? 7.243 -4.653 -2.909 1.00 95.50 84 LEU A C 1
ATOM 659 O O . LEU A 1 84 ? 6.601 -3.682 -2.522 1.00 95.50 84 LEU A O 1
ATOM 663 N N . LEU A 1 85 ? 8.570 -4.703 -2.846 1.00 93.50 85 LEU A N 1
ATOM 664 C CA . LEU A 1 85 ? 9.403 -3.569 -2.466 1.00 93.50 85 LEU A CA 1
ATOM 665 C C . LEU A 1 85 ? 10.102 -3.024 -3.709 1.00 93.50 85 LEU A C 1
ATOM 667 O O . LEU A 1 85 ? 10.786 -3.780 -4.397 1.00 93.50 85 LEU A O 1
ATOM 671 N N . LEU A 1 86 ? 9.966 -1.723 -3.954 1.00 92.62 86 LEU A N 1
ATOM 672 C CA . LEU A 1 86 ? 10.680 -1.019 -5.010 1.00 92.62 86 LEU A CA 1
ATOM 673 C C . LEU A 1 86 ? 11.465 0.149 -4.437 1.00 92.62 86 LEU A C 1
ATOM 675 O O . LEU A 1 86 ? 10.904 1.049 -3.811 1.00 92.62 86 LEU A O 1
ATOM 679 N N . GLU A 1 87 ? 12.761 0.131 -4.723 1.00 90.94 87 GLU A N 1
ATOM 680 C CA . GLU A 1 87 ? 13.660 1.228 -4.425 1.00 90.94 87 GLU A CA 1
ATOM 681 C C . GLU A 1 87 ? 13.780 2.141 -5.648 1.00 90.94 87 GLU A C 1
ATOM 683 O O . GLU A 1 87 ? 14.330 1.759 -6.683 1.00 90.94 87 GLU A O 1
ATOM 688 N N . LEU A 1 88 ? 13.210 3.339 -5.543 1.00 90.56 88 LEU A N 1
ATOM 689 C CA . LEU A 1 88 ? 13.003 4.235 -6.676 1.00 90.56 88 LEU A CA 1
ATOM 690 C C . LEU A 1 88 ? 14.284 4.947 -7.131 1.00 90.56 88 LEU A C 1
ATOM 692 O O . LEU A 1 88 ? 14.324 5.399 -8.271 1.00 90.56 88 LEU A O 1
ATOM 696 N N . ASN A 1 89 ? 15.336 5.015 -6.305 1.00 90.31 89 ASN A N 1
ATOM 697 C CA . ASN A 1 89 ? 16.643 5.523 -6.751 1.00 90.31 89 ASN A CA 1
ATOM 698 C C . ASN A 1 89 ? 17.432 4.501 -7.582 1.00 90.31 89 ASN A C 1
ATOM 700 O O . ASN A 1 89 ? 18.296 4.878 -8.368 1.00 90.31 89 ASN A O 1
ATOM 704 N N . GLU A 1 90 ? 17.127 3.215 -7.420 1.00 89.31 90 GLU A N 1
ATOM 705 C CA . GLU A 1 90 ? 17.845 2.105 -8.058 1.00 89.31 90 GLU A CA 1
ATOM 706 C C . GLU A 1 90 ? 17.133 1.608 -9.325 1.00 89.31 90 GLU A C 1
ATOM 708 O O . GLU A 1 90 ? 17.546 0.628 -9.948 1.00 89.31 90 GLU A O 1
ATOM 713 N N . CYS A 1 91 ? 16.037 2.257 -9.731 1.00 90.25 91 CYS A N 1
ATOM 714 C CA . CYS A 1 91 ? 15.322 1.881 -10.938 1.00 90.25 91 CYS A CA 1
ATOM 715 C C . CYS A 1 91 ? 14.702 3.064 -11.681 1.00 90.25 91 CYS A C 1
ATOM 717 O O . CYS A 1 91 ? 14.394 4.115 -11.130 1.00 90.25 91 CYS A O 1
ATOM 719 N N . THR A 1 92 ? 14.496 2.875 -12.983 1.00 94.81 92 THR A N 1
ATOM 720 C CA . THR A 1 92 ? 13.763 3.846 -13.797 1.00 94.81 92 THR A CA 1
ATOM 721 C C . THR A 1 92 ? 12.263 3.748 -13.527 1.00 94.81 92 THR A C 1
ATOM 723 O O . THR A 1 92 ? 11.749 2.690 -13.162 1.00 94.81 92 THR A O 1
ATOM 726 N N . LEU A 1 93 ? 11.525 4.825 -13.809 1.00 93.31 93 LEU A N 1
ATOM 727 C CA . LEU A 1 93 ? 10.063 4.824 -13.711 1.00 93.31 93 LEU A CA 1
ATOM 728 C C . LEU A 1 93 ? 9.423 3.697 -14.542 1.00 93.31 93 LEU A C 1
ATOM 730 O O . LEU A 1 93 ? 8.523 3.008 -14.068 1.00 93.31 93 LEU A O 1
ATOM 734 N N . ASN A 1 94 ? 9.921 3.464 -15.761 1.00 96.44 94 ASN A N 1
ATOM 735 C CA . ASN A 1 94 ? 9.433 2.382 -16.620 1.00 96.44 94 ASN A CA 1
ATOM 736 C C . ASN A 1 94 ? 9.676 1.006 -15.994 1.00 96.44 94 ASN A C 1
ATOM 738 O O . ASN A 1 94 ? 8.794 0.149 -16.048 1.00 96.44 94 ASN A O 1
ATOM 742 N N . HIS A 1 95 ? 10.840 0.809 -15.367 1.00 95.88 95 HIS A N 1
ATOM 743 C CA . HIS A 1 95 ? 11.123 -0.419 -14.638 1.00 95.88 95 HIS A CA 1
ATOM 744 C C . HIS A 1 95 ? 10.146 -0.596 -13.473 1.00 95.88 95 HIS A C 1
ATOM 746 O O . HIS A 1 95 ? 9.494 -1.633 -13.404 1.00 95.88 95 HIS A O 1
ATOM 752 N N . ALA A 1 96 ? 9.964 0.423 -12.627 1.00 95.31 96 ALA A N 1
ATOM 753 C CA . ALA A 1 96 ? 9.028 0.373 -11.504 1.00 95.31 96 ALA A CA 1
ATOM 754 C C . ALA A 1 96 ? 7.602 0.011 -11.954 1.00 95.31 96 ALA A C 1
ATOM 756 O O . ALA A 1 96 ? 7.001 -0.914 -11.412 1.00 95.31 96 ALA A O 1
ATOM 757 N N . ILE A 1 97 ? 7.088 0.667 -13.002 1.00 95.88 97 ILE A N 1
ATOM 758 C CA . ILE A 1 97 ? 5.762 0.372 -13.569 1.00 95.88 97 ILE A CA 1
ATOM 759 C C . ILE A 1 97 ? 5.684 -1.079 -14.058 1.00 95.88 97 ILE A C 1
ATOM 761 O O . ILE A 1 97 ? 4.722 -1.782 -13.750 1.00 95.88 97 ILE A O 1
ATOM 765 N N . SER A 1 98 ? 6.687 -1.538 -14.813 1.00 97.31 98 SER A N 1
ATOM 766 C CA . SER A 1 98 ? 6.710 -2.908 -15.339 1.00 97.31 98 SER A CA 1
ATOM 767 C C . SER A 1 98 ? 6.781 -3.960 -14.229 1.00 97.31 98 SER A C 1
ATOM 769 O O . SER A 1 98 ? 6.102 -4.981 -14.312 1.00 97.31 98 SER A O 1
ATOM 771 N N . SER A 1 99 ? 7.538 -3.682 -13.165 1.00 96.88 99 SER A N 1
ATOM 772 C CA . SER A 1 99 ? 7.686 -4.558 -12.006 1.00 96.88 99 SER A CA 1
ATOM 773 C C . SER A 1 99 ? 6.392 -4.654 -11.206 1.00 96.88 99 SER A C 1
ATOM 775 O O . SER A 1 99 ? 6.009 -5.761 -10.839 1.00 96.88 99 SER A O 1
ATOM 777 N N . ILE A 1 100 ? 5.681 -3.536 -10.999 1.00 96.94 100 ILE A N 1
ATOM 778 C CA . ILE A 1 100 ? 4.362 -3.543 -10.345 1.00 96.94 100 ILE A CA 1
ATOM 779 C C . ILE A 1 100 ? 3.370 -4.362 -11.171 1.00 96.94 100 ILE A C 1
ATOM 781 O O . ILE A 1 100 ? 2.757 -5.269 -10.624 1.00 96.94 100 ILE A O 1
ATOM 785 N N . ARG A 1 101 ? 3.253 -4.102 -12.481 1.00 96.81 101 ARG A N 1
ATOM 786 C CA . ARG A 1 101 ? 2.316 -4.831 -13.358 1.00 96.81 101 ARG A CA 1
ATOM 787 C C . ARG A 1 101 ? 2.576 -6.332 -13.355 1.00 96.81 101 ARG A C 1
ATOM 789 O O . ARG A 1 101 ? 1.687 -7.106 -13.039 1.00 96.81 101 ARG A O 1
ATOM 796 N N . LYS A 1 102 ? 3.824 -6.736 -13.604 1.00 97.69 102 LYS A N 1
ATOM 797 C CA . LYS A 1 102 ? 4.207 -8.152 -13.597 1.00 97.69 102 LYS A CA 1
ATOM 798 C C . LYS A 1 102 ? 3.935 -8.810 -12.245 1.00 97.69 102 LYS A C 1
ATOM 800 O O . LYS A 1 102 ? 3.551 -9.972 -12.185 1.00 97.69 102 LYS A O 1
ATOM 805 N N . TRP A 1 103 ? 4.181 -8.092 -11.152 1.00 98.12 103 TRP A N 1
ATOM 806 C CA . TRP A 1 103 ? 3.898 -8.598 -9.817 1.00 98.12 103 TRP A CA 1
ATOM 807 C C . TRP A 1 103 ? 2.395 -8.760 -9.565 1.00 98.12 103 TRP A C 1
ATOM 809 O O . TRP A 1 103 ? 2.022 -9.786 -9.003 1.00 98.12 103 TRP A O 1
ATOM 819 N N . MET A 1 104 ? 1.560 -7.814 -10.010 1.00 97.25 104 MET A N 1
ATOM 820 C CA . MET A 1 104 ? 0.098 -7.929 -9.940 1.00 97.25 104 MET A CA 1
ATOM 821 C C . MET A 1 104 ? -0.394 -9.148 -10.716 1.00 97.25 104 MET A C 1
ATOM 823 O O . MET A 1 104 ? -1.098 -9.973 -10.145 1.00 97.25 104 MET A O 1
ATOM 827 N N . ASP A 1 105 ? 0.049 -9.301 -11.967 1.00 97.25 105 ASP A N 1
ATOM 828 C CA . ASP A 1 105 ? -0.355 -10.410 -12.839 1.00 97.25 105 ASP A CA 1
ATOM 829 C C . ASP A 1 105 ? 0.015 -11.770 -12.224 1.00 97.25 105 ASP A C 1
ATOM 831 O O . ASP A 1 105 ? -0.783 -12.700 -12.216 1.00 97.25 105 ASP A O 1
ATOM 835 N N . ASN A 1 106 ? 1.219 -11.883 -11.651 1.00 97.50 106 ASN A N 1
ATOM 836 C CA . ASN A 1 106 ? 1.704 -13.125 -11.042 1.00 97.50 106 ASN A CA 1
ATOM 837 C C . ASN A 1 106 ? 0.954 -13.539 -9.764 1.00 97.50 106 ASN A C 1
ATOM 839 O O . ASN A 1 106 ? 1.067 -14.695 -9.358 1.00 97.50 106 ASN A O 1
ATOM 843 N N . HIS A 1 107 ? 0.283 -12.602 -9.094 1.00 96.44 107 HIS A N 1
ATOM 844 C CA . HIS A 1 107 ? -0.424 -12.847 -7.833 1.00 96.44 107 HIS A CA 1
ATOM 845 C C . HIS A 1 107 ? -1.940 -12.646 -7.957 1.00 96.44 107 HIS A C 1
ATOM 847 O O . HIS A 1 107 ? -2.619 -12.737 -6.939 1.00 96.44 107 HIS A O 1
ATOM 853 N N . GLU A 1 108 ? -2.446 -12.369 -9.166 1.00 96.12 108 GLU A N 1
ATOM 854 C CA . GLU A 1 108 ? -3.864 -12.102 -9.446 1.00 96.12 108 GLU A CA 1
ATOM 855 C C . GLU A 1 108 ? -4.436 -10.985 -8.549 1.00 96.12 108 GLU A C 1
ATOM 857 O O . GLU A 1 108 ? -5.472 -11.144 -7.912 1.00 96.12 108 GLU A O 1
ATOM 862 N N . ILE A 1 109 ? -3.710 -9.862 -8.456 1.00 95.19 109 ILE A N 1
ATOM 863 C CA . ILE A 1 109 ? -4.042 -8.728 -7.575 1.00 95.19 109 ILE A CA 1
ATOM 864 C C . ILE A 1 109 ? -4.756 -7.618 -8.349 1.00 95.19 109 ILE A C 1
ATOM 866 O O . ILE A 1 109 ? -4.163 -7.010 -9.244 1.00 95.19 109 ILE A O 1
ATOM 870 N N . ASP A 1 110 ? -5.948 -7.252 -7.887 1.00 93.75 110 ASP A N 1
ATOM 871 C CA . ASP A 1 110 ? -6.723 -6.093 -8.336 1.00 93.75 110 ASP A CA 1
ATOM 872 C C . ASP A 1 110 ? -6.725 -4.957 -7.294 1.00 93.75 110 ASP A C 1
ATOM 874 O O . ASP A 1 110 ? -6.892 -3.781 -7.636 1.00 93.75 110 ASP A O 1
ATOM 878 N N . GLU A 1 111 ? -6.486 -5.276 -6.016 1.00 94.62 111 GLU A N 1
ATOM 879 C CA . GLU A 1 111 ? -6.452 -4.308 -4.919 1.00 94.62 111 GLU A CA 1
ATOM 880 C C . GLU A 1 111 ? -5.071 -4.169 -4.258 1.00 94.62 111 GLU A C 1
ATOM 882 O O . GLU A 1 111 ? -4.575 -5.066 -3.570 1.00 94.62 111 GLU A O 1
ATOM 887 N N . ILE A 1 112 ? -4.487 -2.970 -4.358 1.00 96.06 112 ILE A N 1
ATOM 888 C CA . ILE A 1 112 ? -3.159 -2.677 -3.809 1.00 96.06 112 ILE A CA 1
ATOM 889 C C . ILE A 1 112 ? -3.222 -1.660 -2.677 1.00 96.06 112 ILE A C 1
ATOM 891 O O . ILE A 1 112 ? -3.694 -0.531 -2.842 1.00 96.06 112 ILE A O 1
ATOM 895 N N . PHE A 1 113 ? -2.596 -2.011 -1.557 1.00 96.12 113 PHE A N 1
ATOM 896 C CA . PHE A 1 113 ? -2.189 -1.042 -0.555 1.00 96.12 113 PHE A CA 1
ATOM 897 C C . PHE A 1 113 ? -0.796 -0.478 -0.871 1.00 96.12 113 PHE A C 1
ATOM 899 O O . PHE A 1 113 ? 0.201 -1.198 -0.893 1.00 96.12 113 PHE A O 1
ATOM 906 N N . PHE A 1 114 ? -0.715 0.837 -1.081 1.00 94.81 114 PHE A N 1
ATOM 907 C CA . PHE A 1 114 ? 0.551 1.545 -1.271 1.00 94.81 114 PHE A CA 1
ATOM 908 C C . PHE A 1 114 ? 1.038 2.183 0.032 1.00 94.81 114 PHE A C 1
ATOM 910 O O . PHE A 1 114 ? 0.319 2.951 0.680 1.00 94.81 114 PHE A O 1
ATOM 917 N N . THR A 1 115 ? 2.303 1.945 0.366 1.00 91.38 115 THR A N 1
ATOM 918 C CA . THR A 1 115 ? 3.012 2.609 1.467 1.00 91.38 115 THR A CA 1
ATOM 919 C C . THR A 1 115 ? 4.456 2.905 1.068 1.00 91.38 115 THR A C 1
ATOM 921 O O . THR A 1 115 ? 4.917 2.469 0.015 1.00 91.38 115 THR A O 1
ATOM 924 N N . GLY A 1 116 ? 5.181 3.678 1.870 1.00 87.12 116 GLY A N 1
ATOM 925 C CA . GLY A 1 116 ? 6.529 4.077 1.498 1.00 87.12 116 GLY A CA 1
ATOM 926 C C . GLY A 1 116 ? 7.133 5.176 2.350 1.00 87.12 116 GLY A C 1
ATOM 927 O O . GLY A 1 116 ? 6.510 5.664 3.300 1.00 87.12 116 GLY A O 1
ATOM 928 N N . SER A 1 117 ? 8.354 5.554 1.980 1.00 75.38 117 SER A N 1
ATOM 929 C CA . SER A 1 117 ? 9.040 6.720 2.537 1.00 75.38 117 SER A CA 1
ATOM 930 C C . SER A 1 117 ? 8.243 7.998 2.252 1.00 75.38 117 SER A C 1
ATOM 932 O O . SER A 1 117 ? 7.523 8.081 1.254 1.00 75.38 117 SER A O 1
ATOM 934 N N . LYS A 1 118 ? 8.356 8.981 3.150 1.00 62.50 118 LYS A N 1
ATOM 935 C CA . LYS A 1 118 ? 7.936 10.354 2.852 1.00 62.50 118 LYS A CA 1
ATOM 936 C C . LYS A 1 118 ? 8.991 11.077 2.043 1.00 62.50 118 LYS A C 1
ATOM 938 O O . LYS A 1 118 ? 10.181 10.796 2.303 1.00 62.50 118 LYS A O 1
#

Foldseek 3Di:
DVVQVVCVVVVHDDEFEAEPQCQDPVGHDDPVRHYDYDYDDDPLVRLLRRLLVFQAEEEEEADDDDPVSVSSVVSNVVNVHHYHYDHPVVDDPVVVVVVVVVSCVVSVGPGYDYYYDD